Protein AF-A0A7Y5S1C3-F1 (afdb_monomer_lite)

Radius of gyration: 14.31 Å; chains: 1; bounding box: 39×29×35 Å

Foldseek 3Di:
DDWDWFWQDKDFAPDAQQPCLLCQLPVVFWDGDVPVRHIDGDPQRNGSVSRRVCVVSLVVSCVPRPRSRMDTDIDTDDDDPPPPPDDDDDDDDPDDDD

pLDDT: mean 80.44, std 18.58, range [38.06, 94.75]

Sequence (98 aa):
MAVKQLVTKVWIAPGCIVCDACETTCPDVFDVRHDDGTCLIRPDAMDAEFTKPRSQLIKDAAAECPVDVIKFETIEVEVSDAEAAAAPAPAAPAAAKA

Secondary structure (DSSP, 8-state):
-EEEEEEEEEEEPS-----SHHHHH-TTTEEEETTTTEEEE-GGGGSHHHHTTTHHHHHHHHHH-TT--EEEEEEEEEE-TTSTT-------------

Structure (mmCIF, N/CA/C/O backbone):
data_AF-A0A7Y5S1C3-F1
#
_entry.id   AF-A0A7Y5S1C3-F1
#
loop_
_atom_site.group_PDB
_atom_site.id
_atom_site.type_symbol
_atom_site.label_atom_id
_atom_site.label_alt_id
_atom_site.label_comp_id
_atom_site.label_asym_id
_atom_site.label_entity_id
_atom_site.label_seq_id
_atom_site.pdbx_PDB_ins_code
_atom_site.Cartn_x
_atom_site.Cartn_y
_atom_site.Cartn_z
_atom_site.occupancy
_atom_site.B_iso_or_equiv
_atom_site.auth_seq_id
_atom_site.auth_comp_id
_atom_site.auth_asym_id
_atom_site.auth_atom_id
_atom_site.pdbx_PDB_model_num
ATOM 1 N N . MET A 1 1 ? -25.172 -1.919 14.042 1.00 51.50 1 MET A N 1
ATOM 2 C CA . MET A 1 1 ? -23.761 -1.853 14.467 1.00 51.50 1 MET A CA 1
ATOM 3 C C . MET A 1 1 ? -22.942 -1.733 13.201 1.00 51.50 1 MET A C 1
ATOM 5 O O . MET A 1 1 ? -23.097 -2.581 12.330 1.00 51.50 1 MET A O 1
ATOM 9 N N . ALA A 1 2 ? -22.207 -0.637 13.028 1.00 64.88 2 ALA A N 1
ATOM 10 C CA . ALA A 1 2 ? -21.330 -0.482 11.875 1.00 64.88 2 ALA A CA 1
ATOM 11 C C . ALA A 1 2 ? -19.985 -1.120 12.232 1.00 64.88 2 ALA A C 1
ATOM 13 O O . ALA A 1 2 ? -19.263 -0.630 13.097 1.00 64.88 2 ALA A O 1
ATOM 14 N N . VAL A 1 3 ? -19.682 -2.253 11.606 1.00 69.94 3 VAL A N 1
ATOM 15 C CA . VAL A 1 3 ? -18.361 -2.873 11.702 1.00 69.94 3 VAL A CA 1
ATOM 16 C C . VAL A 1 3 ? -17.421 -2.131 10.757 1.00 69.94 3 VAL A C 1
ATOM 18 O O . VAL A 1 3 ? -17.691 -2.028 9.559 1.00 69.94 3 VAL A O 1
ATOM 21 N N . LYS A 1 4 ? -16.331 -1.564 11.286 1.00 82.00 4 LYS A N 1
ATOM 22 C CA . LYS A 1 4 ? -15.279 -0.949 10.470 1.00 82.00 4 LYS A CA 1
ATOM 23 C C . LYS A 1 4 ? -14.097 -1.903 10.418 1.00 82.00 4 LYS A C 1
ATOM 25 O O . LYS A 1 4 ? -13.536 -2.282 11.441 1.00 82.00 4 LYS A O 1
ATOM 30 N N . GLN A 1 5 ? -13.715 -2.279 9.207 1.00 88.19 5 GLN A N 1
ATOM 31 C CA . GLN A 1 5 ? -12.511 -3.064 8.968 1.00 88.19 5 GLN A CA 1
ATOM 32 C C . GLN A 1 5 ? -11.289 -2.145 8.991 1.00 88.19 5 GLN A C 1
ATOM 34 O O . GLN A 1 5 ? -11.117 -1.332 8.073 1.00 88.19 5 GLN A O 1
ATOM 39 N N . LEU A 1 6 ? -10.442 -2.298 10.002 1.00 89.69 6 LEU A N 1
ATOM 40 C CA . LEU A 1 6 ? -9.198 -1.553 10.154 1.00 89.69 6 LEU A CA 1
ATOM 41 C C . LEU A 1 6 ? -8.023 -2.390 9.667 1.00 89.69 6 LEU A C 1
ATOM 43 O O . LEU A 1 6 ? -7.865 -3.530 10.088 1.00 89.69 6 LEU A O 1
ATOM 47 N N . VAL A 1 7 ? -7.201 -1.816 8.798 1.00 90.38 7 VAL A N 1
ATOM 48 C CA . VAL A 1 7 ? -5.937 -2.392 8.358 1.00 90.38 7 VAL A CA 1
ATOM 49 C C . VAL A 1 7 ? -4.952 -2.348 9.521 1.00 90.38 7 VAL A C 1
ATOM 51 O O . VAL A 1 7 ? -4.720 -1.286 10.089 1.00 90.38 7 VAL A O 1
ATOM 54 N N . THR A 1 8 ? -4.388 -3.501 9.870 1.00 90.50 8 THR A N 1
ATOM 55 C CA . THR A 1 8 ? -3.356 -3.633 10.913 1.00 90.50 8 THR A CA 1
ATOM 56 C C . THR A 1 8 ? -1.970 -3.861 10.341 1.00 90.50 8 THR A C 1
ATOM 58 O O . THR A 1 8 ? -0.979 -3.638 11.030 1.00 90.50 8 THR A O 1
ATOM 61 N N . LYS A 1 9 ? -1.899 -4.350 9.102 1.00 90.56 9 LYS A N 1
ATOM 62 C CA . LYS A 1 9 ? -0.653 -4.682 8.421 1.00 90.56 9 LYS A CA 1
ATOM 63 C C . LYS A 1 9 ? -0.830 -4.536 6.920 1.00 90.56 9 LYS A C 1
ATOM 65 O O . LYS A 1 9 ? -1.870 -4.917 6.389 1.00 90.56 9 LYS A O 1
ATOM 70 N N . VAL A 1 10 ? 0.197 -4.033 6.246 1.00 93.12 10 VAL A N 1
ATOM 71 C CA . VAL A 1 10 ? 0.248 -3.880 4.789 1.00 93.12 10 VAL A CA 1
ATOM 72 C C . VAL A 1 10 ? 1.620 -4.308 4.274 1.00 93.12 10 VAL A C 1
ATOM 74 O O . VAL A 1 10 ? 2.633 -4.108 4.942 1.00 93.12 10 VAL A O 1
ATOM 77 N N . TRP A 1 11 ? 1.656 -4.944 3.108 1.00 93.19 11 TRP A N 1
ATOM 78 C CA . TRP A 1 11 ? 2.886 -5.338 2.429 1.00 93.19 11 TRP A CA 1
ATOM 79 C C . TRP A 1 11 ? 2.690 -5.375 0.912 1.00 93.19 11 TRP A C 1
ATOM 81 O O . TRP A 1 11 ? 1.572 -5.491 0.409 1.00 93.19 11 TRP A O 1
ATOM 91 N N . ILE A 1 12 ? 3.800 -5.295 0.180 1.00 92.69 12 ILE A N 1
ATOM 92 C CA . ILE A 1 12 ? 3.827 -5.369 -1.282 1.00 92.69 12 ILE A CA 1
ATOM 93 C C . ILE A 1 12 ? 4.302 -6.764 -1.688 1.00 92.69 12 ILE A C 1
ATOM 95 O O . ILE A 1 12 ? 5.387 -7.200 -1.303 1.00 92.69 12 ILE A O 1
ATOM 99 N N . ALA A 1 13 ? 3.476 -7.486 -2.438 1.00 93.25 13 ALA A N 1
ATOM 100 C CA . ALA A 1 13 ? 3.866 -8.741 -3.065 1.00 93.25 13 ALA A CA 1
ATOM 101 C C . ALA A 1 13 ? 4.787 -8.483 -4.279 1.00 93.25 13 ALA A C 1
ATOM 103 O O . ALA A 1 13 ? 4.737 -7.405 -4.876 1.00 93.25 13 ALA A O 1
ATOM 104 N N . PRO A 1 14 ? 5.612 -9.463 -4.689 1.00 89.88 14 PRO A N 1
ATOM 105 C CA . PRO A 1 14 ? 6.408 -9.346 -5.908 1.00 89.88 14 PRO A CA 1
ATOM 106 C C . PRO A 1 14 ? 5.523 -9.084 -7.134 1.00 89.88 14 PRO A C 1
ATOM 108 O O . PRO A 1 14 ? 4.482 -9.723 -7.286 1.00 89.88 14 PRO A O 1
ATOM 111 N N . GLY A 1 15 ? 5.955 -8.179 -8.017 1.00 89.81 15 GLY A N 1
ATOM 112 C CA . GLY A 1 15 ? 5.217 -7.806 -9.233 1.00 89.81 15 GLY A CA 1
ATOM 113 C C . GLY A 1 15 ? 4.758 -6.348 -9.292 1.00 89.81 15 GLY A C 1
ATOM 114 O O . GLY A 1 15 ? 3.972 -6.000 -10.169 1.00 89.81 15 GLY A O 1
ATOM 115 N N . CYS A 1 16 ? 5.217 -5.493 -8.374 1.00 92.25 16 CYS A N 1
ATOM 116 C CA . CYS A 1 16 ? 5.013 -4.053 -8.490 1.00 92.25 16 CYS A CA 1
ATOM 117 C C . CYS A 1 16 ? 5.620 -3.536 -9.804 1.00 92.25 16 CYS A C 1
ATOM 119 O O . CYS A 1 16 ? 6.744 -3.886 -10.148 1.00 92.25 16 CYS A O 1
ATOM 121 N N . ILE A 1 17 ? 4.865 -2.702 -10.522 1.00 92.6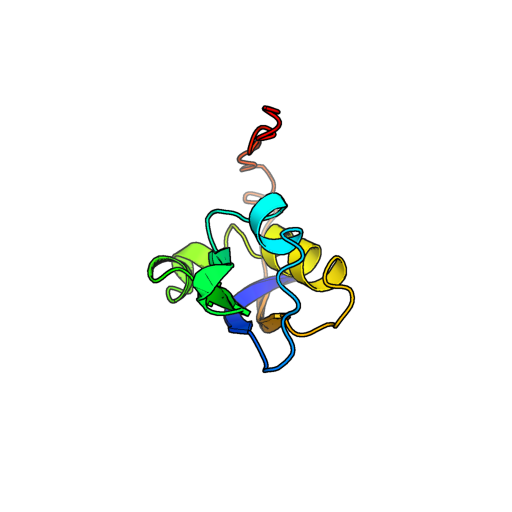2 17 ILE A N 1
ATOM 122 C CA . ILE A 1 17 ? 5.291 -2.080 -11.787 1.00 92.62 17 ILE A CA 1
ATOM 123 C C . ILE A 1 17 ? 5.611 -0.592 -11.637 1.00 92.62 17 ILE A C 1
ATOM 125 O O . ILE A 1 17 ? 5.801 0.086 -12.640 1.00 92.62 17 ILE A O 1
ATOM 129 N N . VAL A 1 18 ? 5.647 -0.088 -10.397 1.00 92.56 18 VAL A N 1
ATOM 130 C CA . VAL A 1 18 ? 6.009 1.305 -10.098 1.00 92.56 18 VAL A CA 1
ATOM 131 C C . VAL A 1 18 ? 5.092 2.300 -10.837 1.00 92.56 18 VAL A C 1
ATOM 133 O O . VAL A 1 18 ? 5.542 3.152 -11.592 1.00 92.56 18 VAL A O 1
ATOM 136 N N . CYS A 1 19 ? 3.772 2.116 -10.690 1.00 92.50 19 CYS A N 1
ATOM 137 C CA . CYS A 1 19 ? 2.742 2.919 -11.369 1.00 92.50 19 CYS A CA 1
ATOM 138 C C . CYS A 1 19 ? 2.325 4.194 -10.621 1.00 92.50 19 CYS A C 1
ATOM 140 O O . CYS A 1 19 ? 1.415 4.880 -11.075 1.00 92.50 19 CYS A O 1
ATOM 142 N N . ASP A 1 20 ? 2.891 4.445 -9.440 1.00 91.25 20 ASP A N 1
ATOM 143 C CA . ASP A 1 20 ? 2.703 5.649 -8.608 1.00 91.25 20 ASP A CA 1
ATOM 144 C C . ASP A 1 20 ? 1.287 5.892 -8.045 1.00 91.25 20 ASP A C 1
ATOM 146 O O . ASP A 1 20 ? 1.089 6.744 -7.176 1.00 91.25 20 ASP A O 1
ATOM 150 N N . ALA A 1 21 ? 0.297 5.097 -8.459 1.00 92.06 21 ALA A N 1
ATOM 151 C CA . ALA A 1 21 ? -1.080 5.182 -7.967 1.00 92.06 21 ALA A CA 1
ATOM 152 C C . ALA A 1 21 ? -1.171 5.057 -6.435 1.00 92.06 21 ALA A C 1
ATOM 154 O O . ALA A 1 21 ? -1.816 5.867 -5.777 1.00 92.06 21 ALA A O 1
ATOM 155 N N . CYS A 1 22 ? -0.468 4.088 -5.840 1.00 92.06 22 CYS A N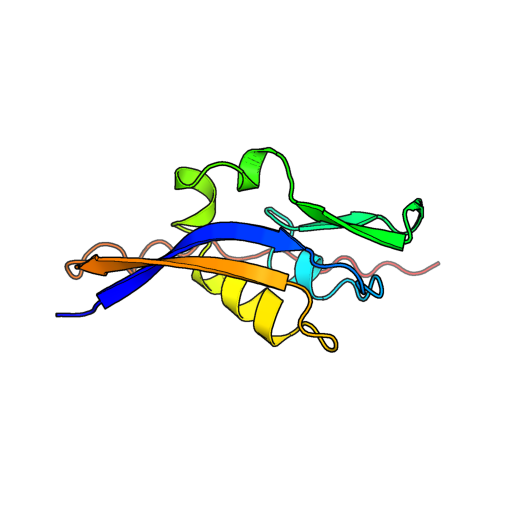 1
ATOM 156 C CA . CYS A 1 22 ? -0.543 3.858 -4.397 1.00 92.06 22 CYS A CA 1
ATOM 157 C C . CYS A 1 22 ? 0.076 4.988 -3.565 1.00 92.06 22 CYS A C 1
ATOM 159 O O . CYS A 1 22 ? -0.460 5.330 -2.512 1.00 92.06 22 CYS A O 1
ATOM 161 N N . GLU A 1 23 ? 1.161 5.596 -4.044 1.00 92.00 23 GLU A N 1
ATOM 162 C CA . GLU A 1 23 ? 1.764 6.769 -3.403 1.00 92.00 23 GLU A CA 1
ATOM 163 C C . GLU A 1 23 ? 0.895 8.016 -3.580 1.00 92.00 23 GLU A C 1
ATOM 165 O O . GLU A 1 23 ? 0.803 8.826 -2.668 1.00 92.00 23 GLU A O 1
ATOM 170 N N . THR A 1 24 ? 0.176 8.143 -4.696 1.00 91.94 24 THR A N 1
ATOM 171 C CA . THR A 1 24 ? -0.775 9.246 -4.893 1.00 91.94 24 THR A CA 1
ATOM 172 C C . THR A 1 24 ? -1.939 9.169 -3.900 1.00 91.94 24 THR A C 1
ATOM 174 O O . THR A 1 24 ? -2.332 10.180 -3.318 1.00 91.94 24 THR A O 1
ATOM 177 N N . THR A 1 25 ? -2.467 7.966 -3.669 1.00 92.25 25 THR A N 1
ATOM 178 C CA . THR A 1 25 ? -3.634 7.752 -2.801 1.00 92.25 25 THR A CA 1
ATOM 179 C C . THR A 1 25 ? -3.269 7.736 -1.317 1.00 92.25 25 THR A C 1
ATOM 181 O O . THR A 1 25 ? -4.021 8.248 -0.485 1.00 92.25 25 THR A O 1
ATOM 184 N N . CYS A 1 26 ? -2.109 7.181 -0.950 1.00 91.25 26 CYS A N 1
ATOM 185 C CA . CYS A 1 26 ? -1.639 7.160 0.434 1.00 91.25 26 CYS A CA 1
ATOM 186 C C . CYS A 1 26 ? -0.105 7.321 0.524 1.00 91.25 26 CYS A C 1
ATOM 188 O O . CYS A 1 26 ? 0.603 6.353 0.830 1.00 91.25 26 CYS A O 1
ATOM 190 N N . PRO A 1 27 ? 0.423 8.547 0.323 1.00 91.44 27 PRO A N 1
ATOM 191 C CA . PRO A 1 27 ? 1.872 8.813 0.320 1.00 91.44 27 PRO A CA 1
ATOM 192 C C . PRO A 1 27 ? 2.521 8.602 1.692 1.00 91.44 27 PRO A C 1
ATOM 194 O O . PRO A 1 27 ? 3.725 8.386 1.810 1.00 91.44 27 PRO A O 1
ATOM 197 N N . ASP A 1 28 ? 1.708 8.648 2.746 1.00 90.44 28 ASP A N 1
ATOM 198 C CA . ASP A 1 28 ? 2.105 8.388 4.128 1.00 90.44 28 ASP A CA 1
ATOM 199 C C . ASP A 1 28 ? 2.475 6.917 4.379 1.00 90.44 28 ASP A C 1
ATOM 201 O O . ASP A 1 28 ? 3.151 6.604 5.356 1.00 90.44 28 ASP A O 1
ATOM 205 N N . VAL A 1 29 ? 1.994 5.999 3.537 1.00 92.62 29 VAL A N 1
ATOM 206 C CA . VAL A 1 29 ? 2.149 4.548 3.717 1.00 92.62 29 VAL A CA 1
ATOM 207 C C . VAL A 1 29 ? 3.042 3.959 2.639 1.00 92.62 29 VAL A C 1
ATOM 209 O O . VAL A 1 29 ? 3.932 3.162 2.942 1.00 92.62 29 VAL A O 1
ATOM 212 N N . PHE A 1 30 ? 2.800 4.353 1.393 1.00 93.06 30 PHE A N 1
ATOM 213 C CA . PHE A 1 30 ? 3.507 3.847 0.230 1.00 93.06 30 PHE A CA 1
ATOM 214 C C . PHE A 1 30 ? 4.606 4.818 -0.177 1.00 93.06 30 PHE A C 1
ATOM 216 O O . PHE A 1 30 ? 4.413 6.030 -0.193 1.00 93.06 30 PHE A O 1
ATOM 223 N N . ASP A 1 31 ? 5.764 4.257 -0.483 1.00 92.81 31 ASP A N 1
ATOM 224 C CA . ASP A 1 31 ? 6.947 4.990 -0.892 1.00 92.81 31 ASP A CA 1
ATOM 225 C C . ASP A 1 31 ? 7.498 4.316 -2.142 1.00 92.81 31 ASP A C 1
ATOM 227 O O . ASP A 1 31 ? 8.055 3.213 -2.089 1.00 92.81 31 ASP A O 1
ATOM 231 N N . VAL A 1 32 ? 7.247 4.934 -3.287 1.00 93.00 32 VAL A N 1
ATOM 232 C CA . VAL A 1 32 ? 7.530 4.324 -4.579 1.00 93.00 32 VAL A CA 1
ATOM 233 C C . VAL A 1 32 ? 8.976 4.614 -4.966 1.00 93.00 32 VAL A C 1
ATOM 235 O O . VAL A 1 32 ? 9.420 5.758 -5.037 1.00 93.00 32 VAL A O 1
ATOM 238 N N . ARG A 1 33 ? 9.756 3.550 -5.183 1.00 89.69 33 ARG A N 1
ATOM 239 C CA . ARG A 1 33 ? 11.184 3.639 -5.496 1.00 89.69 33 ARG A CA 1
ATOM 240 C C . ARG A 1 33 ? 11.421 3.144 -6.913 1.00 89.69 33 ARG A C 1
ATOM 242 O O . ARG A 1 33 ? 11.575 1.948 -7.154 1.00 89.69 33 ARG A O 1
ATOM 249 N N . HIS A 1 34 ? 11.466 4.086 -7.856 1.00 88.19 34 HIS A N 1
ATOM 250 C CA . HIS A 1 34 ? 11.766 3.784 -9.259 1.00 88.19 34 HIS A CA 1
ATOM 251 C C . HIS A 1 34 ? 13.146 3.142 -9.437 1.00 88.19 34 HIS A C 1
ATOM 253 O O . HIS A 1 34 ? 13.290 2.271 -10.290 1.00 88.19 34 HIS A O 1
ATOM 259 N N . ASP A 1 35 ? 14.123 3.512 -8.605 1.00 87.81 35 ASP A N 1
ATOM 260 C CA . ASP A 1 35 ? 15.476 2.946 -8.646 1.00 87.81 35 ASP A CA 1
ATOM 261 C C . ASP A 1 35 ? 15.501 1.448 -8.293 1.00 87.81 35 ASP A C 1
ATOM 263 O O . ASP A 1 35 ? 16.234 0.677 -8.910 1.00 87.81 35 ASP A O 1
ATOM 267 N N . ASP A 1 36 ? 14.658 1.024 -7.345 1.00 84.19 36 ASP A N 1
ATOM 268 C CA . ASP A 1 36 ? 14.551 -0.370 -6.893 1.00 84.19 36 ASP A CA 1
ATOM 269 C C . ASP A 1 36 ? 13.525 -1.185 -7.703 1.00 84.19 36 ASP A C 1
ATOM 271 O O . ASP A 1 36 ? 13.374 -2.392 -7.500 1.00 84.19 36 ASP A O 1
ATOM 275 N N . GLY A 1 37 ? 12.788 -0.537 -8.612 1.00 87.75 37 GLY A N 1
ATOM 276 C CA . GLY A 1 37 ? 11.745 -1.178 -9.412 1.00 87.75 37 GLY A CA 1
ATOM 277 C C . GLY A 1 37 ? 10.554 -1.685 -8.589 1.00 87.75 37 GLY A C 1
ATOM 278 O O . GLY A 1 37 ? 9.837 -2.575 -9.043 1.00 87.75 37 GLY A O 1
ATOM 279 N N . THR A 1 38 ? 10.337 -1.166 -7.375 1.00 90.06 38 THR A N 1
ATOM 280 C CA . THR A 1 38 ? 9.249 -1.609 -6.493 1.00 90.06 38 THR A CA 1
ATOM 281 C C . THR A 1 38 ? 8.742 -0.495 -5.578 1.00 90.06 38 THR A C 1
ATOM 283 O O . THR A 1 38 ? 9.407 0.509 -5.334 1.00 90.06 38 THR A O 1
ATOM 286 N N . CYS A 1 39 ? 7.544 -0.689 -5.030 1.00 92.06 39 CYS A N 1
ATOM 287 C CA . CYS A 1 39 ? 7.033 0.106 -3.921 1.00 92.06 39 CYS A CA 1
ATOM 288 C C . CYS A 1 39 ? 7.511 -0.484 -2.591 1.00 92.06 39 CYS A C 1
ATOM 290 O O . CYS A 1 39 ? 7.459 -1.702 -2.392 1.00 92.06 39 CYS A O 1
ATOM 292 N N . LEU A 1 40 ? 7.928 0.383 -1.673 1.00 92.06 40 LEU A N 1
ATOM 293 C CA . LEU A 1 40 ? 8.227 0.044 -0.288 1.00 92.06 40 LEU A CA 1
ATOM 294 C C . LEU A 1 40 ? 7.127 0.582 0.629 1.00 92.06 40 LEU A C 1
ATOM 296 O O . LEU A 1 40 ? 6.416 1.530 0.293 1.00 92.06 40 LEU A O 1
ATOM 300 N N . ILE A 1 41 ? 6.976 -0.053 1.788 1.00 92.56 41 ILE A N 1
ATOM 301 C CA . ILE A 1 41 ? 6.103 0.444 2.850 1.00 92.56 41 ILE A CA 1
ATOM 302 C C . ILE A 1 41 ? 6.957 1.273 3.802 1.00 92.56 41 ILE A C 1
ATOM 304 O O . ILE A 1 41 ? 8.009 0.810 4.252 1.00 92.56 41 ILE A O 1
ATOM 308 N N . ARG A 1 42 ? 6.508 2.491 4.114 1.00 92.12 42 ARG A N 1
ATOM 309 C CA . ARG A 1 42 ? 7.199 3.360 5.072 1.00 92.12 42 ARG A CA 1
ATOM 310 C C . AR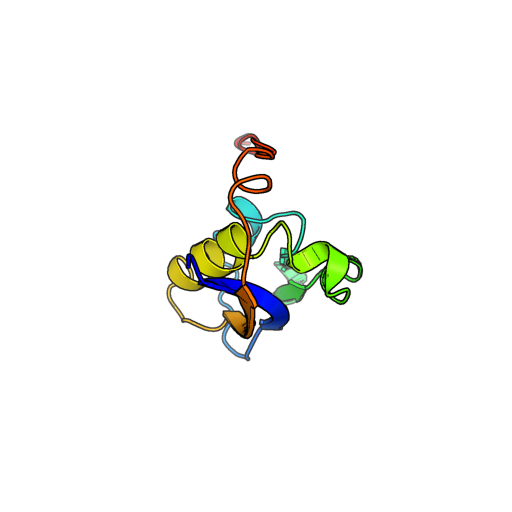G A 1 42 ? 7.273 2.690 6.450 1.00 92.12 42 ARG A C 1
ATOM 312 O O . ARG A 1 42 ? 6.330 1.998 6.836 1.00 92.12 42 ARG A O 1
ATOM 319 N N . PRO A 1 43 ? 8.350 2.917 7.223 1.00 90.56 43 PRO A N 1
ATOM 320 C CA . PRO A 1 43 ? 8.487 2.342 8.560 1.00 90.56 43 PRO A CA 1
ATOM 321 C C . PRO A 1 43 ? 7.323 2.730 9.482 1.00 90.56 43 PRO A C 1
ATOM 323 O O . PRO A 1 43 ? 6.858 1.887 10.237 1.00 90.56 43 PRO A O 1
ATOM 326 N N . ASP A 1 44 ? 6.782 3.944 9.346 1.00 88.25 44 ASP A N 1
ATOM 327 C CA . ASP A 1 44 ? 5.625 4.407 10.125 1.00 88.25 44 ASP A CA 1
ATOM 328 C C . ASP A 1 44 ? 4.364 3.568 9.862 1.00 88.25 44 ASP A C 1
ATOM 330 O O . ASP A 1 44 ? 3.547 3.348 10.751 1.00 88.25 44 ASP A O 1
ATOM 334 N N . ALA A 1 45 ? 4.217 3.033 8.647 1.00 87.31 45 ALA A N 1
ATOM 335 C CA . ALA A 1 45 ? 3.095 2.182 8.270 1.00 87.31 45 ALA A CA 1
ATOM 336 C C . ALA A 1 45 ? 3.256 0.711 8.688 1.00 87.31 45 ALA A C 1
ATOM 338 O O . ALA A 1 45 ? 2.363 -0.100 8.436 1.00 87.31 45 ALA A O 1
ATOM 339 N N . MET A 1 46 ? 4.362 0.360 9.353 1.00 87.31 46 MET A N 1
ATOM 340 C CA . MET A 1 46 ? 4.481 -0.913 10.072 1.00 87.31 46 MET A CA 1
ATOM 341 C C . MET A 1 46 ? 3.685 -0.900 11.386 1.00 87.31 46 MET A C 1
ATOM 343 O O . MET A 1 46 ? 3.381 -1.968 11.918 1.00 87.31 46 MET A O 1
ATOM 347 N N . ASP A 1 47 ? 3.318 0.281 11.896 1.00 89.06 47 ASP A N 1
ATOM 348 C CA . ASP A 1 47 ? 2.505 0.424 13.098 1.00 89.06 47 ASP A CA 1
ATOM 349 C C . ASP A 1 47 ? 1.002 0.342 12.793 1.00 89.06 47 ASP A C 1
ATOM 351 O O . ASP A 1 47 ? 0.442 1.069 11.962 1.00 89.06 47 ASP A O 1
ATOM 355 N N . ALA A 1 48 ? 0.305 -0.523 13.533 1.00 86.81 48 ALA A N 1
ATOM 356 C CA . ALA A 1 48 ? -1.143 -0.680 13.410 1.00 86.81 48 A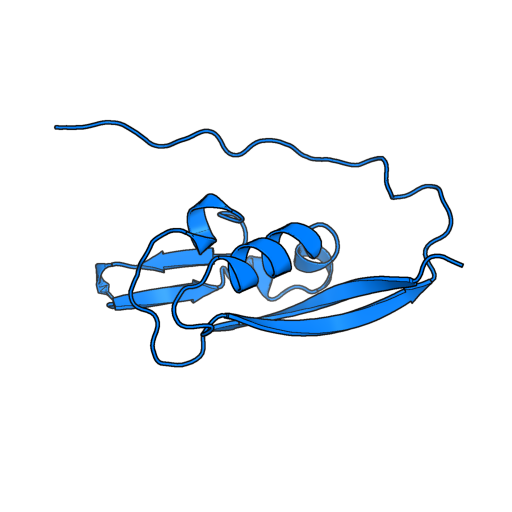LA A CA 1
ATOM 357 C C . ALA A 1 48 ? -1.887 0.622 13.764 1.00 86.81 48 ALA A C 1
ATOM 359 O O . ALA A 1 48 ? -2.882 0.964 13.134 1.00 86.81 48 ALA A O 1
ATOM 360 N N . GLU A 1 49 ? -1.393 1.389 14.739 1.00 87.69 49 GLU A N 1
ATOM 361 C CA . GLU A 1 49 ? -1.981 2.680 15.128 1.00 87.69 49 GLU A CA 1
ATOM 362 C C . GLU A 1 49 ? -1.929 3.713 13.993 1.00 87.69 49 GLU A C 1
ATOM 364 O O . GLU A 1 49 ? -2.829 4.542 13.866 1.00 87.69 49 GLU A O 1
ATOM 369 N N . PHE A 1 50 ? -0.916 3.637 13.126 1.00 88.25 50 PHE A N 1
ATOM 370 C CA . PHE A 1 50 ? -0.762 4.540 11.988 1.00 88.25 50 PHE A CA 1
ATOM 371 C C . PHE A 1 50 ? -1.659 4.155 10.802 1.00 88.25 50 PHE A C 1
ATOM 373 O O . PHE A 1 50 ? -2.187 5.023 10.096 1.00 88.25 50 PHE A O 1
ATOM 380 N N . THR A 1 51 ? -1.855 2.850 10.593 1.00 88.00 51 THR A N 1
ATOM 381 C CA . THR A 1 51 ? -2.630 2.280 9.478 1.00 88.00 51 THR A CA 1
ATOM 382 C C . THR A 1 51 ? -4.137 2.217 9.752 1.00 88.00 51 THR A C 1
ATOM 384 O O . THR A 1 51 ? -4.934 2.367 8.823 1.00 88.00 51 THR A O 1
ATOM 387 N N . LYS A 1 52 ? -4.568 2.113 11.015 1.00 87.12 52 LYS A N 1
ATOM 388 C CA . LYS A 1 52 ? -5.983 2.187 11.437 1.00 87.12 52 LYS A CA 1
ATOM 389 C C . LYS A 1 52 ? -6.739 3.422 10.908 1.00 87.12 52 LYS A C 1
ATOM 391 O O . LYS A 1 52 ? -7.760 3.248 10.238 1.00 87.12 52 LYS A O 1
ATOM 396 N N . PRO A 1 53 ? -6.285 4.673 11.121 1.00 88.75 53 PRO A N 1
ATOM 397 C CA . PRO A 1 53 ? -6.982 5.845 10.584 1.00 88.75 53 PRO A CA 1
ATOM 398 C C . PRO A 1 53 ? -6.921 5.916 9.049 1.00 88.75 53 PRO A C 1
ATOM 400 O O . PRO A 1 53 ? -7.835 6.440 8.418 1.00 88.75 53 PRO A O 1
ATOM 403 N N . ARG A 1 54 ? -5.887 5.325 8.435 1.00 89.75 54 ARG A N 1
ATOM 404 C CA . ARG A 1 54 ? -5.654 5.298 6.979 1.00 89.75 54 ARG A CA 1
ATOM 405 C C . ARG A 1 54 ? -6.203 4.051 6.290 1.00 89.75 54 ARG A C 1
ATOM 407 O O . ARG A 1 54 ? -5.956 3.831 5.110 1.00 89.75 54 ARG A O 1
ATOM 414 N N . SER A 1 55 ? -6.982 3.241 7.000 1.00 90.56 55 SER A N 1
ATOM 415 C CA . SER A 1 55 ? -7.446 1.944 6.504 1.00 90.56 55 SER A CA 1
ATOM 416 C C . SER A 1 55 ? -8.300 2.050 5.247 1.00 90.56 55 SER A C 1
ATOM 418 O O . SER A 1 55 ? -8.287 1.130 4.438 1.00 90.56 55 SER A O 1
ATOM 420 N N . GLN A 1 56 ? -9.029 3.155 5.074 1.00 90.69 56 GLN A N 1
ATOM 421 C CA . GLN A 1 56 ? -9.780 3.402 3.845 1.00 90.69 56 GLN A CA 1
ATOM 422 C C . GLN A 1 56 ? -8.832 3.708 2.678 1.00 90.69 56 GLN A C 1
ATOM 424 O O . GLN A 1 56 ? -8.879 3.013 1.672 1.00 90.69 56 GLN A O 1
ATOM 429 N N . LEU A 1 57 ? -7.893 4.641 2.869 1.00 92.00 57 LEU A N 1
ATOM 430 C CA . LEU A 1 57 ? -6.896 5.016 1.859 1.00 92.00 57 LEU A CA 1
ATOM 431 C C . LEU A 1 57 ? -6.046 3.822 1.401 1.00 92.00 57 LEU A C 1
ATOM 433 O O . LEU A 1 57 ? -5.765 3.686 0.218 1.00 92.00 57 LEU A O 1
ATOM 437 N N . ILE A 1 58 ? -5.660 2.929 2.319 1.00 92.31 58 ILE A N 1
ATOM 438 C CA . ILE A 1 58 ? -4.886 1.723 1.984 1.00 92.31 58 ILE A CA 1
ATOM 439 C C . ILE A 1 58 ? -5.700 0.770 1.098 1.00 92.31 58 ILE A C 1
ATOM 441 O O . ILE A 1 58 ? -5.153 0.176 0.170 1.00 92.31 58 ILE A O 1
ATOM 445 N N . LYS A 1 59 ? -7.002 0.620 1.368 1.00 92.31 59 LYS A N 1
ATOM 446 C CA . LYS A 1 59 ? -7.892 -0.218 0.552 1.00 92.31 59 LYS A CA 1
ATOM 447 C C . LYS A 1 59 ? -8.140 0.393 -0.819 1.00 92.31 59 LYS A C 1
ATOM 449 O O . LYS A 1 59 ? -8.122 -0.341 -1.800 1.00 92.31 59 LYS A O 1
ATOM 454 N N . ASP A 1 60 ? -8.328 1.707 -0.876 1.00 92.94 60 ASP A N 1
ATOM 455 C CA . ASP A 1 60 ? -8.514 2.431 -2.132 1.00 92.94 60 ASP A CA 1
ATOM 456 C C . ASP A 1 60 ? -7.246 2.312 -2.998 1.00 92.94 60 ASP A C 1
ATOM 458 O O . ASP A 1 60 ? -7.325 1.878 -4.143 1.00 92.94 60 ASP A O 1
ATOM 462 N N . ALA A 1 61 ? -6.061 2.517 -2.409 1.00 92.94 61 ALA A N 1
ATOM 463 C CA . ALA A 1 61 ? -4.775 2.315 -3.081 1.00 92.94 61 ALA A CA 1
ATOM 464 C C . ALA A 1 61 ? -4.588 0.875 -3.589 1.00 92.94 61 ALA A C 1
ATOM 466 O O . ALA A 1 61 ? -4.058 0.660 -4.680 1.00 92.94 61 ALA A O 1
ATOM 467 N N . ALA A 1 62 ? -5.022 -0.125 -2.813 1.00 93.19 62 ALA A N 1
ATOM 468 C CA . ALA A 1 62 ? -4.982 -1.520 -3.237 1.00 93.19 62 ALA A CA 1
ATOM 469 C C . ALA A 1 62 ? -5.926 -1.800 -4.415 1.00 93.19 62 ALA A C 1
ATOM 471 O O . ALA A 1 62 ? -5.538 -2.533 -5.319 1.00 93.19 62 ALA A O 1
ATOM 472 N N . ALA A 1 63 ? -7.115 -1.192 -4.430 1.00 93.12 63 ALA A N 1
ATOM 473 C CA . ALA A 1 63 ? -8.081 -1.315 -5.521 1.00 93.12 63 ALA A CA 1
ATOM 474 C C . ALA A 1 63 ? -7.642 -0.582 -6.802 1.00 93.12 63 ALA A C 1
ATOM 476 O O . ALA A 1 63 ? -8.006 -0.993 -7.901 1.00 93.12 63 ALA A O 1
ATOM 477 N N . GLU A 1 64 ? -6.850 0.484 -6.679 1.00 93.19 64 GLU A N 1
ATOM 478 C CA . GLU A 1 64 ? -6.250 1.188 -7.819 1.00 93.19 64 GLU A CA 1
ATOM 479 C C . GLU A 1 64 ? -5.028 0.464 -8.401 1.00 93.19 64 GLU A C 1
ATOM 481 O O . GLU A 1 64 ? -4.565 0.811 -9.489 1.00 93.19 64 GLU A O 1
ATOM 486 N N . CYS A 1 65 ? -4.487 -0.544 -7.710 1.00 92.81 65 CYS A N 1
ATOM 487 C CA . CYS A 1 65 ? -3.312 -1.268 -8.170 1.00 92.81 65 CYS A CA 1
ATOM 488 C C . CYS A 1 65 ? -3.666 -2.188 -9.357 1.00 92.81 65 CYS A C 1
ATOM 490 O O . CYS A 1 65 ? -4.315 -3.211 -9.155 1.00 92.81 65 CYS A O 1
ATOM 492 N N . PRO A 1 66 ? -3.168 -1.929 -10.583 1.00 92.00 66 PRO A N 1
ATOM 493 C CA . PRO A 1 66 ? -3.557 -2.692 -11.778 1.00 92.00 66 PRO A CA 1
ATOM 494 C C . PRO A 1 66 ? -3.055 -4.144 -11.784 1.00 92.00 66 PRO A C 1
ATOM 496 O O . PRO A 1 66 ? -3.445 -4.940 -12.634 1.00 92.00 66 PRO A O 1
ATOM 499 N N . VAL A 1 67 ? -2.136 -4.466 -10.876 1.00 94.69 67 VAL A N 1
ATOM 500 C CA . VAL A 1 67 ? -1.505 -5.782 -10.726 1.00 94.69 67 VAL A CA 1
ATOM 501 C C . VAL A 1 67 ? -1.822 -6.420 -9.368 1.00 94.69 67 VAL A C 1
ATOM 503 O O . VAL A 1 67 ? -1.264 -7.465 -9.044 1.00 94.69 67 VAL A O 1
ATOM 506 N N . ASP A 1 68 ? -2.688 -5.790 -8.561 1.00 93.44 68 ASP A N 1
A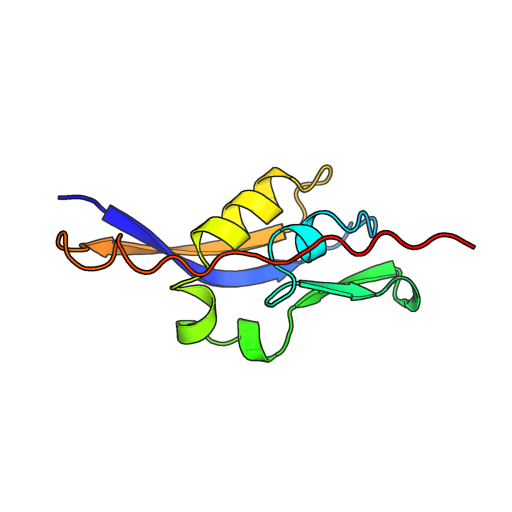TOM 507 C CA . ASP A 1 68 ? -3.189 -6.306 -7.280 1.00 93.44 68 ASP A CA 1
ATOM 508 C C . ASP A 1 68 ? -2.096 -6.805 -6.308 1.00 93.44 68 ASP A C 1
ATOM 510 O O . ASP A 1 68 ? -2.296 -7.755 -5.539 1.00 93.44 68 ASP A O 1
ATOM 514 N N . VAL A 1 69 ? -0.908 -6.188 -6.321 1.00 94.75 69 VAL A N 1
ATOM 515 C CA . VAL A 1 69 ? 0.226 -6.622 -5.480 1.00 94.75 69 VAL A CA 1
ATOM 516 C C . VAL A 1 69 ? 0.183 -6.073 -4.057 1.00 94.75 69 VAL A C 1
ATOM 518 O O . VAL A 1 69 ? 0.909 -6.561 -3.193 1.00 94.75 69 VAL A O 1
ATOM 521 N N . ILE A 1 70 ? -0.666 -5.083 -3.786 1.00 94.31 70 ILE A N 1
ATOM 522 C CA . ILE A 1 70 ? -0.826 -4.490 -2.456 1.00 94.31 70 ILE A CA 1
ATOM 523 C C . ILE A 1 70 ? -1.688 -5.424 -1.611 1.00 94.31 70 ILE A C 1
ATOM 525 O O . ILE A 1 70 ? -2.857 -5.658 -1.914 1.00 94.31 70 ILE A O 1
ATOM 529 N N . LYS A 1 71 ? -1.104 -5.983 -0.552 1.00 94.12 71 LYS A N 1
ATOM 530 C CA . LYS A 1 71 ? -1.770 -6.915 0.361 1.00 94.12 71 LYS A CA 1
ATOM 531 C C . LYS A 1 71 ? -1.863 -6.307 1.751 1.00 94.12 71 LYS A C 1
ATOM 533 O O . LYS A 1 71 ? -0.976 -5.571 2.177 1.00 94.12 71 LYS A O 1
ATOM 538 N N . PHE A 1 72 ? -2.940 -6.618 2.457 1.00 94.00 72 PHE A N 1
ATOM 539 C CA . PHE A 1 72 ? -3.198 -6.073 3.780 1.00 94.00 72 PHE A CA 1
ATOM 540 C C . PHE A 1 72 ? -4.021 -7.041 4.635 1.00 94.00 72 PHE A C 1
ATOM 542 O O . PHE A 1 72 ? -4.775 -7.862 4.115 1.00 94.00 72 PHE A O 1
ATOM 549 N N . GLU A 1 73 ? -3.885 -6.926 5.953 1.00 93.19 73 GLU A N 1
ATOM 550 C CA . GLU A 1 73 ? -4.707 -7.628 6.943 1.00 93.19 73 GLU A CA 1
ATOM 551 C C . GLU A 1 73 ? -5.665 -6.644 7.599 1.00 93.19 73 GLU A C 1
ATOM 553 O O . GLU A 1 73 ? -5.251 -5.549 7.986 1.00 93.19 73 GLU A O 1
ATOM 558 N N . THR A 1 74 ? -6.934 -7.036 7.743 1.00 90.31 74 THR A N 1
ATOM 559 C CA . THR A 1 74 ? -7.951 -6.236 8.431 1.00 90.31 74 THR A CA 1
ATOM 560 C C . THR A 1 74 ? -8.485 -6.927 9.671 1.00 90.31 74 THR A C 1
ATOM 562 O O . THR A 1 74 ? -8.736 -8.130 9.646 1.00 90.31 74 THR A O 1
ATOM 565 N N . ILE A 1 75 ? -8.774 -6.141 10.703 1.00 88.56 75 ILE A N 1
ATOM 566 C CA . ILE A 1 75 ? -9.563 -6.557 11.861 1.00 88.56 75 ILE A CA 1
ATOM 567 C C . ILE A 1 75 ? -10.913 -5.844 11.852 1.00 88.56 75 ILE A C 1
ATOM 569 O O . ILE A 1 75 ? -11.008 -4.673 11.478 1.00 88.56 75 ILE A O 1
ATOM 573 N N . GLU A 1 76 ? -11.962 -6.547 12.257 1.00 83.19 76 GLU A N 1
ATOM 574 C CA . GLU A 1 76 ? -13.295 -5.973 12.409 1.00 83.19 76 GLU A CA 1
ATOM 575 C C . GLU A 1 76 ? -13.407 -5.359 13.798 1.00 83.19 76 GLU A C 1
ATOM 577 O O . GLU A 1 76 ? -13.264 -6.049 14.807 1.00 83.19 76 GLU A O 1
ATOM 582 N N . VAL A 1 77 ? -13.630 -4.049 13.849 1.00 74.75 77 VAL A N 1
ATOM 583 C CA . VAL A 1 77 ? -13.819 -3.331 15.108 1.00 74.75 77 VAL A CA 1
ATOM 584 C C . VAL A 1 77 ? -15.202 -2.701 15.099 1.00 74.75 77 VAL A C 1
ATOM 586 O O . VAL A 1 77 ? -15.633 -2.108 14.106 1.00 74.75 77 VAL A O 1
ATOM 589 N N . GLU A 1 78 ? -15.923 -2.879 16.200 1.00 65.12 78 GLU A N 1
ATOM 590 C CA . GLU A 1 78 ? -17.265 -2.344 16.385 1.00 65.12 78 GLU A CA 1
ATOM 591 C C . GLU A 1 78 ? -17.139 -0.874 16.796 1.00 65.12 78 GLU A C 1
ATOM 593 O O . GLU A 1 78 ? -16.742 -0.560 17.917 1.00 65.12 78 GLU A O 1
ATOM 598 N N . VAL A 1 79 ? -17.393 0.039 15.857 1.00 56.50 79 VAL A N 1
ATOM 599 C CA . VAL A 1 79 ? -17.207 1.477 16.082 1.00 56.50 79 VAL A CA 1
ATOM 600 C C . VAL A 1 79 ? -18.571 2.113 16.353 1.00 56.50 79 VAL A C 1
ATOM 602 O O . VAL A 1 79 ? -19.501 1.986 15.554 1.00 56.50 79 VAL A O 1
ATOM 605 N N . SER A 1 80 ? -18.701 2.782 17.502 1.00 53.03 80 SER A N 1
ATOM 606 C CA . SER A 1 80 ? -19.841 3.656 17.811 1.00 53.03 80 SER A CA 1
ATOM 607 C C . SER A 1 80 ? -19.651 5.018 17.130 1.00 53.03 80 SER A C 1
ATOM 609 O O . SER A 1 80 ? -18.524 5.471 16.972 1.00 53.03 80 SER A O 1
ATOM 611 N N . ASP A 1 81 ? -20.758 5.653 16.742 1.00 48.50 81 ASP A N 1
ATOM 612 C CA . ASP A 1 81 ? -20.968 6.770 15.788 1.00 48.50 81 ASP A CA 1
ATOM 613 C C . ASP A 1 81 ? -20.033 8.017 15.833 1.00 48.50 81 ASP A C 1
ATOM 615 O O . ASP A 1 81 ? -20.177 8.925 15.022 1.00 48.50 81 ASP A O 1
ATOM 619 N N . ALA A 1 82 ? -19.058 8.102 16.741 1.00 47.16 82 ALA A N 1
ATOM 620 C CA . ALA A 1 82 ? -18.275 9.311 17.015 1.00 47.16 82 ALA A CA 1
ATOM 621 C C . ALA A 1 82 ? -16.985 9.492 16.175 1.00 47.16 82 ALA A C 1
ATOM 623 O O . ALA 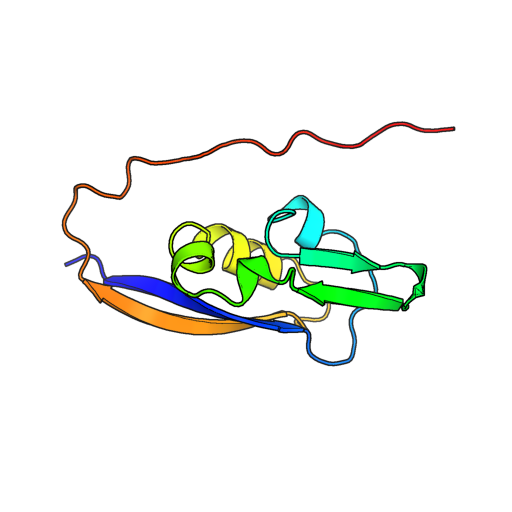A 1 82 ? -16.486 10.611 16.071 1.00 47.16 82 ALA A O 1
ATOM 624 N N . GLU A 1 83 ? -16.428 8.442 15.559 1.00 46.41 83 GLU A N 1
ATOM 625 C CA . GLU A 1 83 ? -15.095 8.495 14.911 1.00 46.41 83 GLU A CA 1
ATOM 626 C C . GLU A 1 83 ? -15.118 8.699 13.380 1.00 46.41 83 GLU A C 1
ATOM 628 O O . GLU A 1 83 ? -14.069 8.837 12.752 1.00 46.41 83 GLU A O 1
ATOM 633 N N . ALA A 1 84 ? -16.297 8.770 12.749 1.00 42.00 84 ALA A N 1
ATOM 634 C CA . ALA A 1 84 ? -16.425 9.001 11.302 1.00 42.00 84 ALA A CA 1
ATOM 635 C C . ALA A 1 84 ? -16.116 10.452 10.865 1.00 42.00 84 ALA A C 1
ATOM 637 O O . ALA A 1 84 ? -15.980 10.717 9.673 1.00 42.00 84 ALA A O 1
ATOM 638 N N . ALA A 1 85 ? -15.993 11.392 11.810 1.00 38.06 85 ALA A N 1
ATOM 639 C CA . ALA A 1 85 ? -15.864 12.823 11.522 1.00 38.06 85 ALA A CA 1
ATOM 640 C C . ALA A 1 85 ? -14.417 13.326 11.334 1.00 38.06 85 ALA A C 1
ATOM 642 O O . ALA A 1 85 ? -14.224 14.459 10.894 1.00 38.06 85 ALA A O 1
ATOM 643 N N . ALA A 1 86 ? -13.392 12.525 11.640 1.00 42.34 86 ALA A N 1
ATOM 644 C CA . ALA A 1 86 ? -11.999 12.958 11.526 1.00 42.34 86 ALA A CA 1
ATOM 645 C C . ALA A 1 86 ? -11.407 12.572 10.163 1.00 42.34 86 ALA A C 1
ATOM 647 O O . ALA A 1 86 ? -10.619 11.637 10.040 1.00 42.34 86 ALA A O 1
ATOM 648 N N . ALA A 1 87 ? -11.808 13.301 9.125 1.00 49.91 87 ALA A N 1
ATOM 649 C CA . ALA A 1 87 ? -11.099 13.325 7.854 1.00 49.91 87 ALA A CA 1
ATOM 650 C C . ALA A 1 87 ? -9.844 14.206 7.973 1.00 49.91 87 ALA A C 1
ATOM 652 O O . ALA A 1 87 ? -9.969 15.381 8.324 1.00 49.91 87 ALA A O 1
ATOM 653 N N . PRO A 1 88 ? -8.655 13.719 7.589 1.00 42.69 88 PRO A N 1
ATOM 654 C CA . PRO A 1 88 ? -7.637 14.578 7.025 1.00 42.69 88 PRO A CA 1
ATOM 655 C C . PRO A 1 88 ? -7.641 14.390 5.503 1.00 42.69 88 PRO A C 1
ATOM 657 O O . PRO A 1 88 ? -7.220 13.366 4.975 1.00 42.69 88 PRO A O 1
ATOM 660 N N . ALA A 1 89 ? -8.145 15.400 4.801 1.00 47.03 89 ALA A N 1
ATOM 661 C CA . ALA A 1 89 ? -7.768 15.702 3.422 1.00 47.03 89 ALA A CA 1
ATOM 662 C C . ALA A 1 89 ? -6.739 16.854 3.455 1.00 47.03 89 ALA A C 1
ATOM 664 O O . ALA A 1 89 ? -6.729 17.586 4.450 1.00 47.03 89 ALA A O 1
ATOM 665 N N . PRO A 1 90 ? -5.967 17.150 2.390 1.00 52.03 90 PRO A N 1
ATOM 666 C CA . PRO A 1 90 ? -5.686 16.385 1.167 1.00 52.03 90 PRO A CA 1
ATOM 667 C C . PRO A 1 90 ? -4.163 16.244 0.890 1.00 52.03 90 PRO A C 1
ATOM 669 O O . PRO A 1 90 ? -3.378 17.119 1.249 1.00 52.03 90 PRO A O 1
ATOM 672 N N . ALA A 1 91 ? -3.727 15.208 0.166 1.00 39.19 91 ALA A N 1
ATOM 673 C CA . ALA A 1 91 ? -2.424 15.248 -0.509 1.00 39.19 91 ALA A CA 1
ATOM 674 C C . ALA A 1 91 ? -2.611 15.900 -1.891 1.00 39.19 91 ALA A C 1
ATOM 676 O O . ALA A 1 91 ? -3.345 15.402 -2.741 1.00 39.19 91 ALA A O 1
ATOM 677 N N . ALA A 1 92 ? -2.020 17.083 -2.059 1.00 46.34 92 ALA A N 1
ATOM 678 C CA . ALA A 1 92 ? -2.052 17.891 -3.274 1.00 46.34 92 ALA A CA 1
ATOM 679 C C . ALA A 1 92 ? -1.169 17.286 -4.394 1.00 46.34 92 ALA A C 1
ATOM 681 O O . ALA A 1 92 ? -0.206 16.581 -4.094 1.00 46.34 92 ALA A O 1
ATOM 682 N N . PRO A 1 93 ? -1.458 17.577 -5.678 1.00 50.00 93 PRO A N 1
ATOM 683 C CA . PRO A 1 93 ? -0.847 16.893 -6.812 1.00 50.00 93 PRO A CA 1
ATOM 684 C C . PRO A 1 93 ? 0.567 17.415 -7.098 1.00 50.00 93 PRO A C 1
ATOM 686 O O . PRO A 1 93 ? 0.769 18.615 -7.294 1.00 50.00 93 PRO A O 1
ATOM 689 N N . ALA A 1 94 ? 1.544 16.513 -7.205 1.00 43.03 94 ALA A N 1
ATOM 690 C CA . ALA A 1 94 ? 2.850 16.829 -7.772 1.00 43.03 94 ALA A CA 1
ATOM 691 C C . ALA A 1 94 ? 2.785 16.707 -9.303 1.00 43.03 94 ALA A C 1
ATOM 693 O O . ALA A 1 94 ? 3.118 15.684 -9.890 1.00 43.03 94 ALA A O 1
ATOM 694 N N . ALA A 1 95 ? 2.338 17.778 -9.956 1.00 48.12 95 ALA A N 1
ATOM 695 C CA . ALA A 1 95 ? 2.567 18.000 -11.377 1.00 48.12 95 ALA A CA 1
ATOM 696 C C . ALA A 1 95 ? 3.511 19.197 -11.538 1.00 48.12 95 ALA A C 1
ATOM 698 O O . ALA A 1 95 ? 3.107 20.340 -11.334 1.00 48.12 95 ALA A O 1
ATOM 699 N N . ALA A 1 96 ? 4.758 18.948 -11.941 1.00 48.00 96 ALA A N 1
ATOM 700 C CA . ALA A 1 96 ? 5.621 19.970 -12.528 1.00 48.00 96 ALA A CA 1
ATOM 701 C C . ALA A 1 96 ? 6.566 19.328 -13.554 1.00 48.00 96 ALA A C 1
ATOM 703 O O . ALA A 1 96 ? 7.482 18.588 -13.210 1.00 48.00 96 ALA A O 1
ATOM 704 N N . LYS A 1 97 ? 6.281 19.616 -14.828 1.00 40.62 97 LYS A N 1
ATOM 705 C CA . LYS A 1 97 ? 7.104 19.323 -16.006 1.00 40.62 97 LYS A CA 1
ATOM 706 C C . LYS A 1 97 ? 8.480 19.999 -15.933 1.00 40.62 97 LYS A C 1
ATOM 708 O O . LYS A 1 97 ? 8.554 21.155 -15.517 1.00 40.62 97 LYS A O 1
ATOM 713 N N . ALA A 1 98 ? 9.476 19.364 -16.548 1.00 42.44 98 ALA A N 1
ATOM 714 C CA . ALA A 1 98 ? 10.404 20.012 -17.478 1.00 42.44 98 ALA A CA 1
ATOM 715 C C . ALA A 1 98 ? 10.725 19.034 -18.614 1.00 42.44 98 ALA A C 1
ATOM 717 O O . ALA A 1 98 ? 11.077 17.879 -18.293 1.00 42.44 98 ALA A O 1
#